Protein AF-A0A6B3DQ51-F1 (afdb_monomer)

Foldseek 3Di:
DVQLVVLQVVLVCLLVVQVVVLVPDPDDDDPVVVVVVSNVVSVVSSVVSNVVSVVVVVVVVVVD

Solvent-accessible surface area (backbone atoms only — not comparable to full-atom values): 3628 Å² total; per-residue (Å²): 132,60,67,48,54,50,37,49,50,51,28,51,50,48,60,55,50,49,57,57,50,61,72,65,52,86,67,85,71,89,54,65,65,59,59,51,48,55,48,49,54,43,52,50,50,33,51,50,30,51,50,51,33,49,52,54,51,51,54,52,58,74,76,104

Mean predicted aligned error: 9.93 Å

Secondary structure (DSSP, 8-state):
-HHHHHHHHHHHHHHHHHHHHHTTS--SS--HHHHHHHHHHHHHHHHHHHHHHHHHHHHHHH--

Sequence (64 aa):
MMVPAVLLLFGALTAVAAPRLLARTDWPDREPVVALWAWQCVVASVLLCCALSMTLSAAAAWQA

Nearest PDB structures (foldseek):
  4nkg-assembly2_D  TM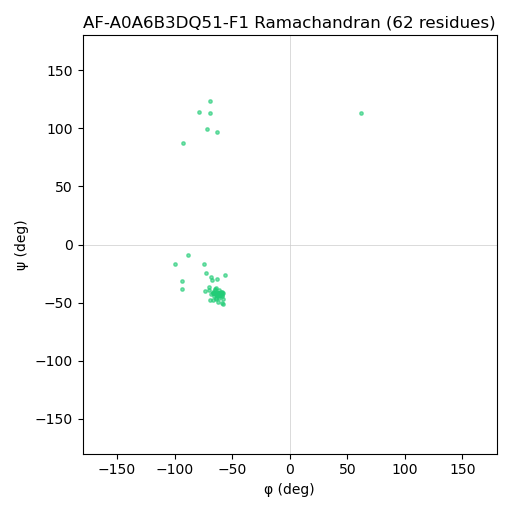=5.577E-01  e=9.997E+00  Homo sapiens

Structure (mmCIF, N/CA/C/O backbone):
data_AF-A0A6B3DQ51-F1
#
_entry.id   AF-A0A6B3DQ51-F1
#
loop_
_atom_site.group_PDB
_atom_site.id
_atom_site.type_symbol
_atom_site.label_atom_id
_atom_site.label_alt_id
_atom_site.label_comp_id
_atom_site.label_asym_id
_atom_site.label_entity_id
_atom_site.label_seq_id
_atom_site.pdbx_PDB_ins_code
_atom_site.Cartn_x
_atom_site.Cartn_y
_atom_site.Cartn_z
_atom_site.occupancy
_atom_site.B_iso_or_equiv
_atom_site.auth_seq_id
_atom_site.auth_comp_id
_atom_site.auth_asym_id
_atom_site.auth_atom_id
_atom_site.pdbx_PDB_model_num
ATOM 1 N N . MET A 1 1 ? 8.651 -5.959 -21.118 1.00 63.50 1 MET A N 1
ATOM 2 C CA . MET A 1 1 ? 8.766 -4.942 -20.044 1.00 63.50 1 MET A CA 1
ATOM 3 C C . MET A 1 1 ? 7.898 -5.335 -18.840 1.00 63.50 1 MET A C 1
ATOM 5 O O . MET A 1 1 ? 7.048 -4.575 -18.406 1.00 63.50 1 MET A O 1
ATOM 9 N N . MET A 1 2 ? 8.062 -6.558 -18.323 1.00 73.56 2 MET A N 1
ATOM 10 C CA . MET A 1 2 ? 7.070 -7.165 -17.416 1.00 73.56 2 MET A CA 1
ATOM 11 C C . MET A 1 2 ? 7.393 -6.932 -15.933 1.00 73.56 2 MET A C 1
ATOM 13 O O . MET A 1 2 ? 6.493 -6.763 -15.123 1.00 73.56 2 MET A O 1
ATOM 17 N N . VAL A 1 3 ? 8.681 -6.844 -15.594 1.00 74.38 3 VAL A N 1
ATOM 18 C CA . VAL A 1 3 ? 9.182 -6.648 -14.224 1.00 74.38 3 VAL A CA 1
ATOM 19 C C . VAL A 1 3 ? 8.647 -5.371 -13.549 1.00 74.38 3 VAL A C 1
ATOM 21 O O . VAL A 1 3 ? 8.082 -5.493 -12.463 1.00 74.38 3 VAL A O 1
ATOM 24 N N . PRO A 1 4 ? 8.731 -4.167 -14.155 1.00 71.88 4 PRO A N 1
ATOM 25 C CA . PRO A 1 4 ? 8.189 -2.956 -13.528 1.00 71.88 4 PRO A CA 1
ATOM 26 C C . PRO A 1 4 ? 6.664 -3.009 -13.355 1.00 71.88 4 PRO A C 1
ATOM 28 O O . PRO A 1 4 ? 6.141 -2.601 -12.321 1.00 71.88 4 PRO A O 1
ATOM 31 N N . ALA A 1 5 ? 5.943 -3.589 -14.318 1.00 75.38 5 ALA A N 1
ATOM 32 C CA . ALA A 1 5 ? 4.495 -3.765 -14.221 1.00 75.38 5 ALA A CA 1
ATOM 33 C C . ALA A 1 5 ? 4.099 -4.716 -13.076 1.00 75.38 5 ALA A C 1
ATOM 35 O O . ALA A 1 5 ? 3.138 -4.443 -12.361 1.00 75.38 5 ALA A O 1
ATOM 36 N N . VAL A 1 6 ? 4.856 -5.799 -12.864 1.00 79.50 6 VAL A N 1
ATOM 37 C CA . VAL A 1 6 ? 4.636 -6.738 -11.751 1.00 79.50 6 VAL A CA 1
ATOM 38 C C . VAL A 1 6 ? 4.894 -6.066 -10.402 1.00 79.50 6 VAL A C 1
ATOM 40 O O . VAL A 1 6 ? 4.092 -6.242 -9.490 1.00 79.50 6 VAL A O 1
ATOM 43 N N . LEU A 1 7 ? 5.949 -5.253 -10.280 1.00 74.75 7 LEU A N 1
ATOM 44 C CA . LEU A 1 7 ? 6.225 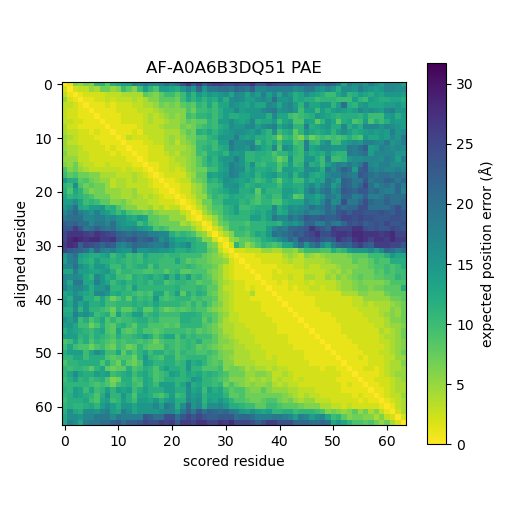-4.481 -9.062 1.00 74.75 7 LEU A CA 1
ATOM 45 C C . LEU A 1 7 ? 5.089 -3.490 -8.757 1.00 74.75 7 LEU A C 1
ATOM 47 O O . LEU A 1 7 ? 4.577 -3.459 -7.639 1.00 74.75 7 LEU A O 1
ATOM 51 N N . LEU A 1 8 ? 4.612 -2.748 -9.759 1.00 73.38 8 LEU A N 1
ATOM 52 C CA . LEU A 1 8 ? 3.476 -1.834 -9.592 1.00 73.38 8 LEU A CA 1
ATOM 53 C C . LEU A 1 8 ? 2.183 -2.565 -9.201 1.00 73.38 8 LEU A C 1
ATOM 55 O O . LEU A 1 8 ? 1.466 -2.103 -8.312 1.00 73.38 8 LEU A O 1
ATOM 59 N N . LEU A 1 9 ? 1.899 -3.717 -9.818 1.00 79.50 9 LEU A N 1
ATOM 60 C CA . LEU A 1 9 ? 0.731 -4.532 -9.483 1.00 79.50 9 LEU A CA 1
ATOM 61 C C . LEU A 1 9 ? 0.822 -5.072 -8.051 1.00 79.50 9 LEU A C 1
ATOM 63 O O . LEU A 1 9 ? -0.166 -5.036 -7.320 1.00 79.50 9 LEU A O 1
ATOM 67 N N . PHE A 1 10 ? 2.004 -5.526 -7.631 1.00 75.44 10 PHE A N 1
ATOM 68 C CA . PHE A 1 10 ? 2.239 -6.006 -6.271 1.00 75.44 10 PHE A CA 1
ATOM 69 C C . PHE A 1 10 ? 2.069 -4.876 -5.246 1.00 75.44 10 PHE A C 1
ATOM 71 O O . PHE A 1 10 ? 1.376 -5.055 -4.243 1.00 75.44 10 PHE A O 1
ATOM 78 N N . GLY A 1 11 ? 2.598 -3.680 -5.530 1.00 74.62 11 GLY A N 1
ATOM 79 C CA . GLY A 1 11 ? 2.358 -2.482 -4.722 1.00 74.62 11 GLY A CA 1
ATOM 80 C C . GLY A 1 11 ? 0.868 -2.143 -4.608 1.00 74.62 11 GLY A C 1
ATOM 81 O O . GLY A 1 11 ? 0.363 -1.954 -3.502 1.00 74.62 11 GLY A O 1
ATOM 82 N N . ALA A 1 12 ? 0.132 -2.151 -5.723 1.00 76.88 12 ALA A N 1
ATOM 83 C CA . ALA A 1 12 ? -1.307 -1.880 -5.738 1.00 76.88 12 ALA A CA 1
ATOM 84 C C . ALA A 1 12 ? -2.116 -2.926 -4.949 1.00 76.88 12 ALA A C 1
ATOM 86 O O . ALA A 1 12 ? -2.994 -2.570 -4.161 1.00 76.88 12 ALA A O 1
ATOM 87 N N . LEU A 1 13 ? -1.799 -4.214 -5.111 1.00 76.88 13 LEU A N 1
ATOM 88 C CA . LEU A 1 13 ? -2.429 -5.301 -4.356 1.00 76.88 13 LEU A CA 1
ATOM 89 C C . LEU A 1 13 ? -2.192 -5.141 -2.851 1.00 76.88 13 LEU A C 1
ATOM 91 O O . LEU A 1 13 ? -3.132 -5.263 -2.066 1.00 76.88 13 LEU A O 1
ATOM 95 N N . THR A 1 14 ? -0.967 -4.794 -2.455 1.00 75.00 14 THR A N 1
ATOM 96 C CA . THR A 1 14 ? -0.604 -4.584 -1.046 1.00 75.00 14 THR A CA 1
ATOM 97 C C . THR A 1 14 ? -1.328 -3.363 -0.467 1.00 75.00 14 THR A C 1
ATOM 99 O O . THR A 1 14 ? -1.888 -3.444 0.626 1.00 75.00 14 THR A O 1
ATOM 102 N N . ALA A 1 15 ? -1.425 -2.267 -1.230 1.00 72.81 15 ALA A N 1
ATOM 103 C CA . ALA A 1 15 ? -2.140 -1.048 -0.842 1.00 72.81 15 ALA A CA 1
ATOM 104 C C . ALA A 1 15 ? -3.648 -1.250 -0.637 1.00 72.81 15 ALA A C 1
ATOM 106 O O . ALA A 1 15 ? -4.258 -0.542 0.159 1.00 72.81 15 ALA A O 1
ATOM 107 N N . VAL A 1 16 ? -4.262 -2.201 -1.346 1.00 71.56 16 VAL A N 1
ATOM 108 C CA . VAL A 1 16 ? -5.706 -2.471 -1.265 1.00 71.56 16 VAL A CA 1
ATOM 109 C C . VAL A 1 16 ? -6.028 -3.562 -0.242 1.00 71.56 16 VAL A C 1
ATOM 111 O O . VAL A 1 16 ? -7.033 -3.468 0.469 1.00 71.56 16 VAL A O 1
ATOM 114 N N . ALA A 1 17 ? -5.198 -4.603 -0.154 1.00 70.38 17 ALA A N 1
ATOM 115 C CA . ALA A 1 17 ? -5.411 -5.716 0.765 1.00 70.38 17 ALA A CA 1
ATOM 116 C C . ALA A 1 17 ? -5.105 -5.332 2.218 1.00 70.38 17 ALA A C 1
ATOM 118 O O . ALA A 1 17 ? -5.872 -5.690 3.112 1.00 70.38 17 ALA A O 1
ATOM 119 N N . ALA A 1 18 ? -4.044 -4.558 2.458 1.00 66.88 18 ALA A N 1
ATOM 120 C CA . ALA A 1 18 ? -3.626 -4.188 3.805 1.00 66.88 18 ALA A CA 1
ATOM 121 C C . ALA A 1 18 ? -4.661 -3.367 4.602 1.00 66.88 18 ALA A C 1
ATOM 123 O O . ALA A 1 18 ? -4.981 -3.791 5.710 1.00 66.88 18 ALA A O 1
ATOM 124 N N . PRO A 1 19 ? -5.266 -2.272 4.087 1.00 61.69 19 PRO A N 1
ATOM 125 C CA . PRO A 1 19 ? -6.277 -1.522 4.836 1.00 61.69 19 PRO A CA 1
ATOM 126 C C . PRO A 1 19 ? -7.557 -2.335 5.036 1.00 61.69 19 P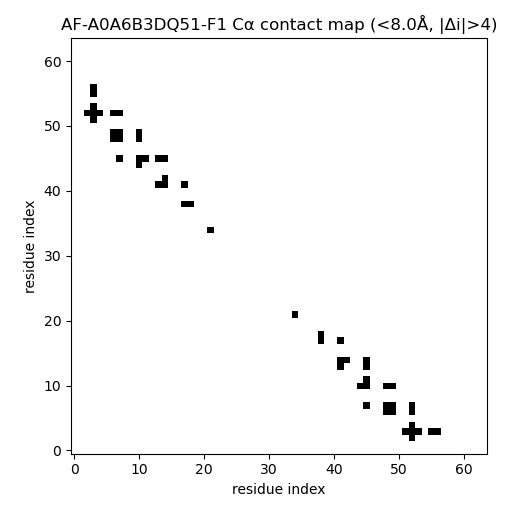RO A C 1
ATOM 128 O O . PRO A 1 19 ? -8.228 -2.186 6.052 1.00 61.69 19 PRO A O 1
ATOM 131 N N . ARG A 1 20 ? -7.890 -3.229 4.094 1.00 64.12 20 ARG A N 1
ATOM 132 C CA . ARG A 1 20 ? -9.051 -4.121 4.216 1.00 64.12 20 ARG A CA 1
ATOM 133 C C . ARG A 1 20 ? -8.858 -5.187 5.286 1.00 64.12 20 ARG A C 1
ATOM 135 O O . ARG A 1 20 ? -9.830 -5.516 5.956 1.00 64.12 20 ARG A O 1
ATOM 142 N N . LEU A 1 21 ? -7.644 -5.714 5.448 1.00 64.94 21 LEU A N 1
ATOM 143 C CA . LEU A 1 21 ? -7.312 -6.614 6.551 1.00 64.94 21 LEU A CA 1
ATOM 144 C C . LEU A 1 21 ? -7.317 -5.849 7.879 1.00 64.94 21 LEU A C 1
ATOM 146 O O . LEU A 1 21 ? -7.994 -6.263 8.811 1.00 64.94 21 LEU A O 1
ATOM 150 N N . LEU A 1 22 ? -6.654 -4.687 7.924 1.00 63.53 22 LEU A N 1
ATOM 151 C CA . LEU A 1 22 ? -6.576 -3.834 9.113 1.00 63.53 22 LEU A CA 1
ATOM 152 C C . LEU A 1 22 ? -7.952 -3.403 9.635 1.00 63.53 22 LEU A C 1
ATOM 154 O O . LEU A 1 22 ? -8.167 -3.402 10.841 1.00 63.53 22 LEU A O 1
ATOM 158 N N . ALA A 1 23 ? -8.875 -3.049 8.736 1.00 63.44 23 ALA A N 1
ATOM 159 C CA . ALA A 1 23 ? -10.230 -2.626 9.086 1.00 63.44 23 ALA A CA 1
ATOM 160 C C . ALA A 1 23 ? -11.146 -3.784 9.518 1.00 63.44 23 ALA A C 1
ATOM 162 O O . ALA A 1 23 ? -12.211 -3.533 10.075 1.00 63.44 23 ALA A O 1
ATOM 163 N N . ARG A 1 24 ? -10.774 -5.035 9.215 1.00 64.88 24 ARG A N 1
ATOM 164 C CA . ARG A 1 24 ? -11.558 -6.234 9.553 1.00 64.88 24 ARG A CA 1
ATOM 165 C C . ARG A 1 24 ? -11.053 -6.961 10.791 1.00 64.88 24 ARG A C 1
ATOM 167 O O . ARG A 1 24 ? -11.783 -7.789 11.322 1.00 64.88 24 ARG A O 1
ATOM 174 N N . THR A 1 25 ? -9.828 -6.691 11.225 1.00 63.69 25 THR A N 1
ATOM 175 C CA . THR A 1 25 ? -9.313 -7.226 12.482 1.00 63.69 25 THR A CA 1
ATOM 176 C C . THR A 1 25 ? -10.062 -6.565 13.637 1.00 63.69 25 THR A C 1
ATOM 178 O O . THR A 1 25 ? -10.095 -5.342 13.735 1.00 63.69 25 THR A O 1
ATOM 181 N N . ASP A 1 26 ? -10.680 -7.368 14.500 1.00 62.81 26 ASP A N 1
ATOM 182 C CA . ASP A 1 26 ? -11.220 -6.903 15.777 1.00 62.81 26 ASP A CA 1
ATOM 183 C C . ASP A 1 26 ? -10.020 -6.612 16.689 1.00 62.81 26 ASP A C 1
ATOM 185 O O . ASP A 1 26 ? -9.362 -7.530 17.177 1.00 62.81 26 ASP A O 1
ATOM 189 N N . TRP A 1 27 ? -9.642 -5.336 16.7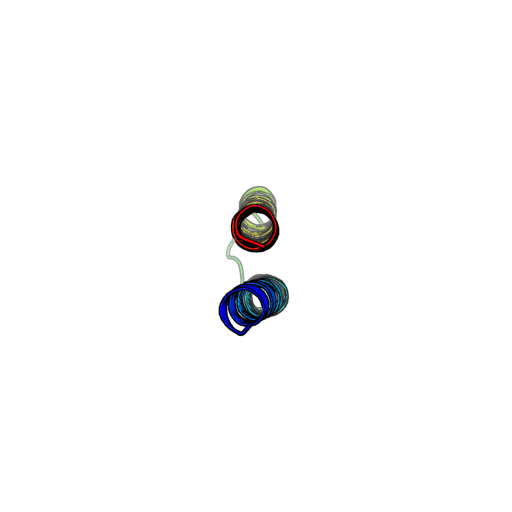97 1.00 62.44 27 TRP A N 1
ATOM 190 C CA . TRP A 1 27 ? -8.502 -4.903 17.605 1.00 62.44 27 TRP A CA 1
ATOM 191 C C . TRP A 1 27 ? -8.931 -4.855 19.077 1.00 62.44 27 TRP A C 1
ATOM 193 O O . TRP A 1 27 ? -9.779 -4.022 19.417 1.00 62.44 27 TRP A O 1
ATOM 203 N N . PRO A 1 28 ? -8.373 -5.711 19.952 1.00 58.59 28 PRO A N 1
ATOM 204 C CA . PRO A 1 28 ? -8.601 -5.596 21.383 1.00 58.59 28 PRO A CA 1
ATOM 205 C C . PRO A 1 28 ? -7.878 -4.332 21.867 1.00 58.59 28 PRO A C 1
ATOM 207 O O . PRO A 1 28 ? -6.659 -4.256 21.782 1.00 58.59 28 PRO A O 1
ATOM 210 N N . ASP A 1 29 ? -8.654 -3.338 22.304 1.00 62.56 29 ASP A N 1
ATOM 211 C CA . ASP A 1 29 ? -8.221 -1.993 22.712 1.00 62.56 29 ASP A CA 1
ATOM 212 C C . ASP A 1 29 ? -7.544 -1.157 21.599 1.00 62.56 29 ASP A C 1
ATOM 214 O O . ASP A 1 29 ? -6.467 -1.441 21.089 1.00 62.56 29 ASP A O 1
ATOM 218 N N . ARG A 1 30 ? -8.210 -0.075 21.170 1.00 60.38 30 ARG A N 1
ATOM 219 C CA . ARG A 1 30 ? -7.772 0.786 20.057 1.00 60.38 30 ARG A CA 1
ATOM 220 C C . ARG A 1 30 ? -6.438 1.481 20.358 1.00 60.38 30 ARG A C 1
ATOM 222 O O . ARG A 1 30 ? -6.431 2.579 20.907 1.00 60.38 30 ARG A O 1
ATOM 229 N N . GLU A 1 31 ? -5.331 0.920 19.889 1.00 59.44 31 GLU A N 1
ATOM 230 C CA . GLU A 1 31 ? -4.044 1.611 19.779 1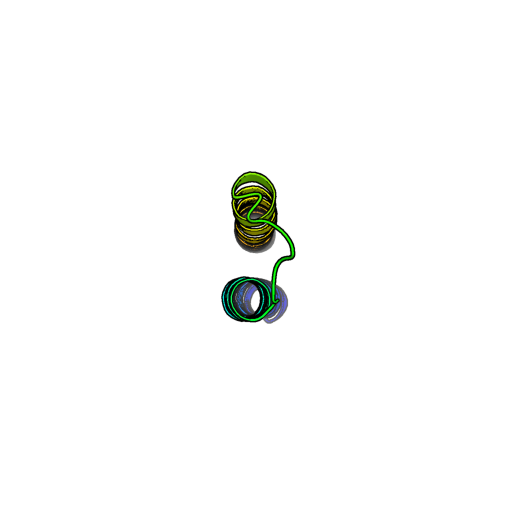.00 59.44 31 GLU A CA 1
ATOM 231 C C . GLU A 1 31 ? -3.922 2.226 18.371 1.00 59.44 31 GLU A C 1
ATOM 233 O O . GLU A 1 31 ? -3.394 1.588 17.453 1.00 59.44 31 GLU A O 1
ATOM 238 N N . PRO A 1 32 ? -4.412 3.465 18.141 1.00 64.12 32 PRO A N 1
ATOM 239 C CA . PRO A 1 32 ? -4.412 4.090 16.814 1.00 64.12 32 PRO A CA 1
ATOM 240 C C . PRO A 1 32 ? -3.009 4.149 16.203 1.00 64.12 32 PRO A C 1
ATOM 242 O O . PRO A 1 32 ? -2.865 4.129 14.984 1.00 64.12 32 PRO A O 1
ATOM 245 N N . VAL A 1 33 ? -1.978 4.161 17.049 1.00 72.88 33 VAL A N 1
ATOM 246 C CA . VAL A 1 33 ? -0.570 4.137 16.658 1.00 72.88 33 VAL A CA 1
ATOM 247 C C . VAL A 1 33 ? -0.229 2.896 15.837 1.00 72.88 33 VAL A C 1
ATOM 249 O O . VAL A 1 33 ? 0.426 3.045 14.813 1.00 72.88 33 VAL A O 1
ATOM 252 N N . VAL A 1 34 ? -0.693 1.699 16.212 1.00 72.44 34 VAL A N 1
ATOM 253 C CA . VAL A 1 34 ? -0.368 0.459 15.481 1.00 72.44 34 VAL A CA 1
ATOM 254 C C . VAL A 1 34 ? -1.058 0.442 14.120 1.00 72.44 34 VAL A C 1
ATOM 256 O O . VAL A 1 34 ? -0.440 0.084 13.118 1.00 72.44 34 VAL A O 1
ATOM 259 N N . ALA A 1 35 ? -2.303 0.920 14.056 1.00 72.94 35 ALA A N 1
ATOM 260 C CA . ALA A 1 35 ? -3.022 1.073 12.795 1.00 72.94 35 ALA A CA 1
ATOM 261 C C . ALA A 1 35 ? -2.338 2.095 11.864 1.00 72.94 35 ALA A C 1
ATOM 263 O O . ALA A 1 35 ? -2.155 1.830 10.674 1.00 72.94 35 ALA A O 1
ATOM 264 N N . LEU A 1 36 ? -1.899 3.236 12.409 1.00 75.75 36 LEU A N 1
ATOM 265 C CA . LEU A 1 36 ? -1.115 4.240 11.684 1.00 75.75 36 LEU A CA 1
ATOM 266 C C . LEU A 1 36 ? 0.240 3.681 11.233 1.00 75.75 36 LEU A C 1
ATOM 268 O O . LEU A 1 36 ? 0.622 3.893 10.088 1.00 75.75 36 LEU A O 1
ATOM 272 N N . TRP A 1 37 ? 0.948 2.939 12.082 1.00 74.81 37 TRP A N 1
ATOM 273 C CA . TRP A 1 37 ? 2.267 2.380 11.776 1.00 74.81 37 TRP A CA 1
ATOM 274 C C . TRP A 1 37 ? 2.191 1.295 10.700 1.00 74.81 37 TRP A C 1
ATOM 276 O O . 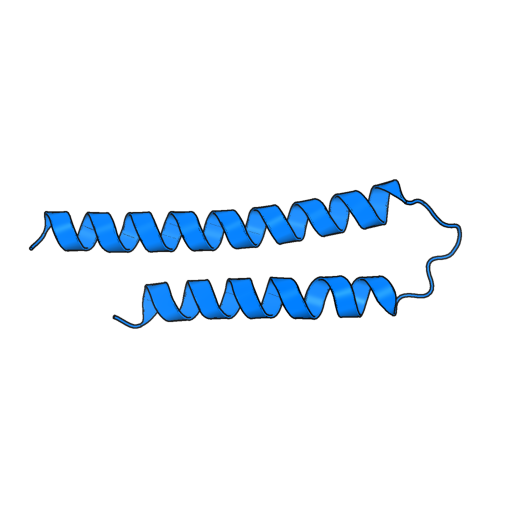TRP A 1 37 ? 2.965 1.307 9.744 1.00 74.81 37 TRP A O 1
ATOM 286 N N . ALA A 1 38 ? 1.189 0.418 10.782 1.00 73.56 38 ALA A N 1
ATOM 287 C CA . ALA A 1 38 ? 0.902 -0.557 9.739 1.00 73.56 38 ALA A CA 1
ATOM 288 C C . ALA A 1 38 ? 0.543 0.129 8.410 1.00 73.56 38 ALA A C 1
ATOM 290 O O . ALA A 1 38 ? 1.020 -0.294 7.357 1.00 73.56 38 ALA A O 1
ATOM 291 N N . TRP A 1 39 ? -0.216 1.230 8.443 1.00 77.31 39 TRP A N 1
ATOM 292 C CA . TRP A 1 39 ? -0.479 2.031 7.246 1.00 77.31 39 TRP A CA 1
ATOM 293 C C . TRP A 1 39 ? 0.797 2.664 6.670 1.00 77.31 39 TRP A C 1
ATOM 295 O O . TRP A 1 39 ? 1.021 2.598 5.461 1.00 77.31 39 TRP A O 1
ATOM 305 N N . GLN A 1 40 ? 1.682 3.201 7.514 1.00 76.56 40 GLN A N 1
ATOM 306 C CA . GLN A 1 40 ? 2.978 3.738 7.083 1.00 76.56 40 GLN A CA 1
ATOM 307 C C . GLN A 1 40 ? 3.866 2.660 6.445 1.00 76.56 40 GLN A C 1
ATOM 309 O O . GLN A 1 40 ? 4.464 2.908 5.399 1.00 76.56 40 GLN A O 1
ATOM 314 N N . CYS A 1 41 ? 3.904 1.446 7.004 1.00 77.19 41 CYS A N 1
ATOM 315 C CA . CYS A 1 41 ? 4.624 0.318 6.405 1.00 77.19 41 CYS A CA 1
ATOM 316 C C . CYS A 1 41 ? 4.117 -0.017 4.995 1.00 77.19 41 CYS A C 1
ATOM 318 O O . CYS A 1 41 ? 4.915 -0.274 4.092 1.00 77.19 41 CYS A O 1
ATOM 320 N N . VAL A 1 42 ? 2.800 0.020 4.783 1.00 76.50 42 VAL A N 1
ATOM 321 C CA . VAL A 1 42 ? 2.193 -0.236 3.468 1.00 76.50 42 VAL A CA 1
ATOM 322 C C . VAL A 1 42 ? 2.571 0.859 2.475 1.00 76.50 42 VAL A C 1
ATOM 324 O O . VAL A 1 42 ? 3.022 0.556 1.370 1.00 76.50 42 VAL A O 1
ATOM 327 N N . VAL A 1 43 ? 2.447 2.126 2.878 1.00 79.06 43 VAL A N 1
ATOM 328 C CA . VAL A 1 43 ? 2.828 3.277 2.046 1.00 79.06 43 VAL A CA 1
ATOM 329 C C . VAL A 1 43 ? 4.312 3.209 1.672 1.00 79.06 43 VAL A C 1
ATOM 331 O O . VAL A 1 43 ? 4.653 3.374 0.501 1.00 79.06 43 VAL A O 1
ATOM 334 N N . ALA A 1 44 ? 5.192 2.887 2.625 1.00 77.44 44 ALA A N 1
ATOM 335 C CA . ALA A 1 44 ? 6.621 2.718 2.375 1.00 77.44 44 ALA A CA 1
ATOM 336 C C . ALA A 1 44 ? 6.908 1.607 1.349 1.00 77.44 44 ALA A C 1
ATOM 338 O O . ALA A 1 44 ? 7.739 1.793 0.460 1.00 77.44 44 ALA A O 1
ATOM 339 N N . SER A 1 45 ? 6.191 0.481 1.416 1.00 74.31 45 SER A N 1
ATOM 340 C CA . SER A 1 45 ? 6.341 -0.626 0.461 1.00 74.31 45 SER A CA 1
ATOM 341 C C . SER A 1 45 ? 5.927 -0.228 -0.9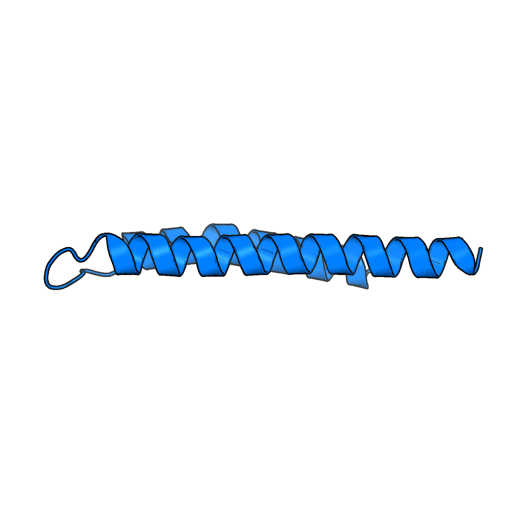64 1.00 74.31 45 SER A C 1
ATOM 343 O O . SER A 1 45 ? 6.633 -0.528 -1.930 1.00 74.31 45 SER A O 1
ATOM 345 N N . VAL A 1 46 ? 4.829 0.525 -1.103 1.00 80.12 46 VAL A N 1
ATOM 346 C CA . VAL A 1 46 ? 4.359 1.062 -2.394 1.00 80.12 46 VAL A CA 1
ATOM 347 C C . VAL A 1 46 ? 5.368 2.046 -2.985 1.00 80.12 46 VAL A C 1
ATOM 349 O O . VAL A 1 46 ? 5.717 1.936 -4.163 1.00 80.12 46 VAL A O 1
ATOM 352 N N . LEU A 1 47 ? 5.867 2.983 -2.173 1.00 82.38 47 LEU A N 1
ATOM 353 C CA . LEU A 1 47 ? 6.884 3.949 -2.596 1.00 82.38 47 LEU A CA 1
ATOM 354 C C . LEU A 1 47 ? 8.175 3.251 -3.031 1.00 82.38 47 LEU A C 1
ATOM 356 O O . LEU A 1 47 ? 8.727 3.600 -4.074 1.00 82.38 47 LEU A O 1
ATOM 360 N N . LEU A 1 48 ? 8.617 2.230 -2.289 1.00 75.88 48 LEU A N 1
ATOM 361 C CA . LEU A 1 48 ? 9.790 1.432 -2.644 1.00 75.88 48 LEU A CA 1
ATOM 362 C C . LEU A 1 48 ? 9.598 0.717 -3.988 1.00 75.88 48 LEU A C 1
ATOM 364 O O . LEU A 1 48 ? 10.490 0.752 -4.833 1.00 75.88 48 LEU A O 1
ATOM 368 N N . CYS A 1 49 ? 8.428 0.117 -4.221 1.00 81.50 49 CYS A N 1
ATOM 369 C CA . CYS A 1 49 ? 8.105 -0.510 -5.504 1.00 81.50 49 CYS A CA 1
ATOM 370 C C . CYS A 1 49 ? 8.142 0.495 -6.664 1.00 81.50 49 CYS A C 1
ATOM 372 O O . CYS A 1 49 ? 8.701 0.206 -7.724 1.00 81.50 49 CYS A O 1
ATOM 374 N N . CYS A 1 50 ? 7.583 1.689 -6.455 1.00 80.88 50 CYS A N 1
ATOM 375 C CA . CYS A 1 50 ? 7.581 2.756 -7.451 1.00 80.88 50 CYS A CA 1
ATOM 376 C C . CYS A 1 50 ? 9.008 3.235 -7.765 1.00 80.88 50 CYS A C 1
ATOM 378 O O . CYS A 1 50 ? 9.393 3.312 -8.933 1.00 80.88 50 CYS A O 1
ATOM 380 N N . ALA A 1 51 ? 9.823 3.459 -6.729 1.00 80.38 51 ALA A N 1
ATOM 381 C CA . ALA A 1 51 ? 11.227 3.829 -6.868 1.00 80.38 51 ALA A CA 1
ATOM 382 C C . ALA A 1 51 ? 12.013 2.767 -7.650 1.00 80.38 51 ALA A C 1
ATOM 384 O O . ALA A 1 51 ? 12.646 3.102 -8.647 1.00 80.38 51 ALA A O 1
ATOM 385 N N . LEU A 1 52 ? 11.898 1.486 -7.279 1.00 80.62 52 LEU A N 1
ATOM 386 C CA . LEU A 1 52 ? 12.553 0.382 -7.990 1.00 80.62 52 LEU A CA 1
ATOM 387 C C . LEU A 1 52 ? 12.131 0.308 -9.462 1.00 80.62 52 LEU A C 1
ATOM 389 O O . LEU A 1 52 ? 12.974 0.114 -10.337 1.00 80.62 52 LEU A O 1
ATOM 393 N N . SER A 1 53 ? 10.842 0.503 -9.754 1.00 78.75 53 SER A N 1
ATOM 394 C CA . SER A 1 53 ? 10.330 0.544 -11.126 1.00 78.75 53 SER A CA 1
ATOM 395 C C . SER A 1 53 ? 10.936 1.702 -11.933 1.00 78.75 53 SER A C 1
ATOM 397 O O . SER A 1 53 ? 11.315 1.509 -13.094 1.00 78.75 53 SER A O 1
ATOM 399 N N . MET A 1 54 ? 11.075 2.891 -11.331 1.00 84.44 54 MET A N 1
ATOM 400 C CA . MET A 1 54 ? 11.755 4.026 -11.967 1.00 84.44 54 MET A CA 1
ATOM 401 C C . MET A 1 54 ? 13.243 3.746 -12.179 1.00 84.44 54 MET A C 1
ATOM 403 O O . MET A 1 54 ? 13.742 3.994 -13.273 1.00 84.44 54 MET A O 1
ATOM 407 N N . THR A 1 55 ? 13.946 3.187 -11.190 1.00 85.06 55 THR A N 1
ATOM 408 C CA . THR A 1 55 ? 15.379 2.870 -11.303 1.00 85.06 55 THR A CA 1
ATOM 409 C C . THR A 1 55 ? 15.643 1.830 -12.389 1.00 85.06 55 THR A C 1
ATOM 411 O O . THR A 1 55 ? 16.547 2.015 -13.198 1.00 85.06 55 THR A O 1
ATOM 414 N N . LEU A 1 56 ? 14.826 0.773 -12.468 1.00 81.19 56 LEU A N 1
ATOM 415 C CA . LEU A 1 56 ? 14.909 -0.231 -13.536 1.00 81.19 56 LEU A CA 1
ATOM 416 C C . LEU A 1 56 ? 14.651 0.383 -14.917 1.00 81.19 56 LEU A C 1
ATOM 418 O O . LEU A 1 56 ? 15.357 0.067 -15.872 1.00 81.19 56 LEU A O 1
ATOM 422 N N . SER A 1 57 ? 13.665 1.277 -15.024 1.00 81.88 57 SER A N 1
ATOM 423 C CA . SER A 1 57 ? 13.361 1.970 -16.282 1.00 81.88 57 SER A CA 1
ATOM 424 C C . SER A 1 57 ? 14.487 2.923 -16.694 1.00 81.88 57 SER A C 1
ATOM 426 O O . SER A 1 57 ? 14.852 2.960 -17.865 1.00 81.88 57 SER A O 1
ATOM 428 N N . ALA A 1 58 ? 15.079 3.647 -15.740 1.00 83.88 58 ALA A N 1
ATOM 429 C CA . ALA A 1 58 ? 16.216 4.534 -15.973 1.00 83.88 58 ALA A CA 1
ATOM 430 C C . ALA A 1 58 ? 17.484 3.761 -16.373 1.00 83.88 58 ALA A C 1
ATOM 432 O O . ALA A 1 58 ? 18.177 4.169 -17.299 1.00 83.88 58 ALA A O 1
ATOM 433 N N . ALA A 1 59 ? 17.763 2.623 -15.730 1.00 83.44 59 ALA A N 1
ATOM 434 C CA . ALA A 1 59 ? 18.882 1.754 -16.095 1.00 83.44 59 ALA A CA 1
ATOM 435 C C . ALA A 1 59 ? 18.724 1.194 -17.518 1.00 83.44 59 ALA A C 1
ATOM 437 O O 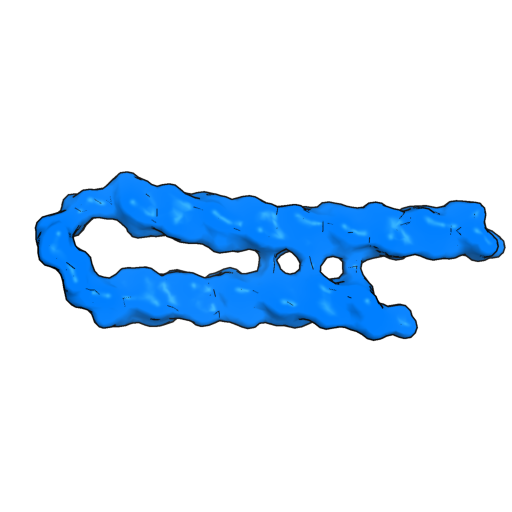. ALA A 1 59 ? 19.677 1.207 -18.292 1.00 83.44 59 ALA A O 1
ATOM 438 N N . ALA A 1 60 ? 17.511 0.769 -17.890 1.00 80.06 60 ALA A N 1
ATOM 439 C CA . ALA A 1 60 ? 17.217 0.332 -19.252 1.00 80.06 60 ALA A CA 1
ATOM 440 C C . ALA A 1 60 ? 17.348 1.476 -20.274 1.00 80.06 60 ALA A C 1
ATOM 442 O O . ALA A 1 60 ? 17.851 1.246 -21.367 1.00 80.06 60 ALA A O 1
ATOM 443 N N . ALA A 1 61 ? 16.939 2.699 -19.916 1.00 78.38 61 ALA A N 1
ATOM 444 C CA . ALA A 1 61 ? 17.096 3.881 -20.765 1.00 78.38 61 ALA A CA 1
ATOM 445 C C . ALA A 1 61 ? 18.562 4.310 -20.935 1.00 78.38 61 ALA A C 1
ATOM 447 O O . ALA A 1 61 ? 18.900 4.872 -21.964 1.00 78.38 61 ALA A O 1
ATOM 448 N N . TRP A 1 62 ? 19.437 4.037 -19.963 1.00 71.81 62 TRP A N 1
ATOM 449 C CA . TRP A 1 62 ? 20.877 4.287 -20.098 1.00 71.81 62 TRP A CA 1
ATOM 450 C C . TRP A 1 62 ? 21.564 3.288 -21.046 1.00 71.81 62 TRP A C 1
ATOM 452 O O . TRP A 1 62 ? 22.621 3.580 -21.598 1.00 71.81 62 TRP A O 1
ATOM 462 N N . GLN A 1 63 ? 20.989 2.093 -21.218 1.00 63.03 63 GLN A N 1
ATOM 463 C CA . GLN A 1 63 ? 21.476 1.090 -22.171 1.00 63.03 63 GLN A CA 1
ATOM 464 C C . GLN A 1 63 ? 20.882 1.241 -23.585 1.00 63.03 63 GLN A C 1
ATOM 466 O O . GLN A 1 63 ? 21.321 0.517 -24.479 1.00 63.03 63 GLN A O 1
ATOM 471 N N . ALA A 1 64 ? 19.883 2.112 -23.769 1.00 55.47 64 ALA A N 1
ATOM 472 C CA . ALA A 1 64 ? 19.221 2.397 -25.04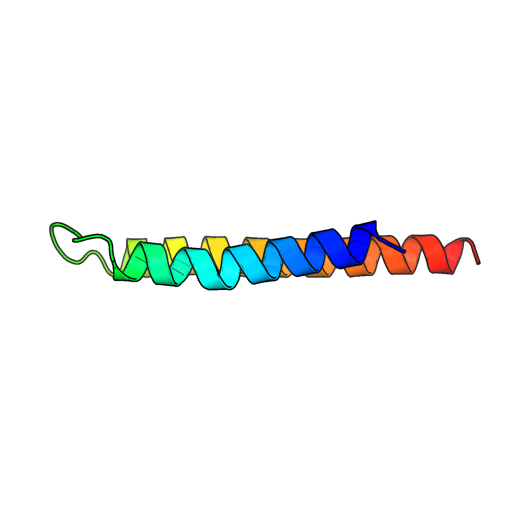6 1.00 55.47 64 ALA A CA 1
ATOM 473 C C . ALA A 1 64 ? 19.850 3.616 -25.733 1.00 55.47 64 ALA A C 1
ATOM 475 O O . ALA A 1 64 ? 19.937 3.585 -26.980 1.00 55.47 64 ALA A O 1
#

Radius of gyration: 15.64 Å; Cα contacts (8 Å, |Δi|>4): 28; chains: 1; bounding box: 33×12×48 Å

pLDDT: mean 73.01, std 7.43, range [55.47, 85.06]